Protein AF-A0A7X6ZGU8-F1 (afdb_monomer_lite)

Structure (mmCIF, N/CA/C/O backbone):
data_AF-A0A7X6ZGU8-F1
#
_entry.id   AF-A0A7X6ZGU8-F1
#
loop_
_atom_site.group_PDB
_atom_site.id
_atom_site.type_symbol
_atom_site.label_atom_id
_atom_site.label_alt_id
_atom_site.label_comp_id
_atom_site.label_asym_id
_atom_site.label_entity_id
_atom_site.label_seq_id
_atom_site.pdbx_PDB_ins_code
_atom_site.Cartn_x
_atom_site.Cartn_y
_atom_site.Cartn_z
_atom_site.occupancy
_atom_site.B_iso_or_equiv
_atom_site.auth_seq_id
_atom_site.auth_comp_id
_atom_site.auth_asym_id
_atom_site.auth_atom_id
_atom_site.pdbx_PDB_model_num
ATOM 1 N N . MET A 1 1 ? 2.534 26.988 -16.207 1.00 35.91 1 MET A N 1
ATOM 2 C CA . MET A 1 1 ? 1.905 26.034 -17.150 1.00 35.91 1 MET A CA 1
ATOM 3 C C . MET A 1 1 ? 1.052 25.054 -16.352 1.00 35.91 1 MET A C 1
ATOM 5 O O . MET A 1 1 ? 1.595 24.203 -15.661 1.00 35.91 1 MET A O 1
ATOM 9 N N . ALA A 1 2 ? -0.269 25.241 -16.356 1.00 39.25 2 ALA A N 1
ATOM 10 C CA . ALA A 1 2 ? -1.210 24.428 -15.587 1.00 39.25 2 ALA A CA 1
ATOM 11 C C . ALA A 1 2 ? -1.508 23.119 -16.334 1.00 39.25 2 ALA A C 1
ATOM 13 O O . ALA A 1 2 ? -2.006 23.145 -17.460 1.00 39.25 2 ALA A O 1
ATOM 14 N N . LYS A 1 3 ? -1.19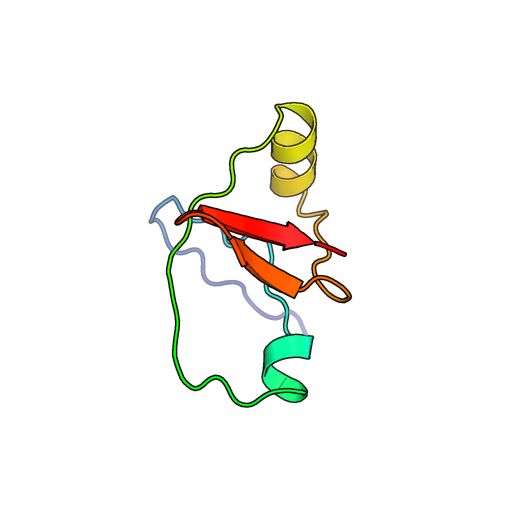3 21.968 -15.729 1.00 39.72 3 LYS A N 1
ATOM 15 C CA . LYS A 1 3 ? -1.522 20.666 -16.317 1.00 39.72 3 LYS A CA 1
ATOM 16 C C . LYS A 1 3 ? -2.954 20.288 -15.930 1.00 39.72 3 LYS A C 1
ATOM 18 O O . LYS A 1 3 ? -3.220 19.874 -14.808 1.00 39.72 3 LYS A O 1
ATOM 23 N N . LYS A 1 4 ? -3.848 20.483 -16.898 1.00 43.12 4 LYS A N 1
ATOM 24 C CA . LYS A 1 4 ? -5.261 20.086 -16.956 1.00 43.12 4 LYS A CA 1
ATOM 25 C C . LYS A 1 4 ? -5.444 18.633 -16.484 1.00 43.12 4 LYS A C 1
ATOM 27 O O . LYS A 1 4 ? -4.928 17.714 -17.119 1.00 43.12 4 LYS A O 1
ATOM 32 N N . THR A 1 5 ? -6.163 18.417 -15.386 1.00 42.78 5 THR A N 1
ATOM 33 C CA . THR A 1 5 ? -6.593 17.085 -14.940 1.00 42.78 5 THR A CA 1
ATOM 34 C C . THR A 1 5 ? -7.910 16.730 -15.620 1.00 42.78 5 THR A C 1
ATOM 36 O O . THR A 1 5 ? -8.924 17.402 -15.442 1.00 42.78 5 THR A O 1
ATOM 39 N N . ALA A 1 6 ? -7.875 15.683 -16.445 1.00 44.81 6 ALA A N 1
ATOM 40 C CA . ALA A 1 6 ? -9.062 15.077 -17.028 1.00 44.81 6 ALA A CA 1
ATOM 41 C C . ALA A 1 6 ? -9.942 14.525 -15.899 1.00 44.81 6 ALA A C 1
ATOM 43 O O . ALA A 1 6 ? -9.526 13.649 -15.140 1.00 44.81 6 ALA A O 1
ATOM 44 N N . LYS A 1 7 ? -11.142 15.087 -15.769 1.00 40.88 7 LYS A N 1
ATOM 45 C CA . LYS A 1 7 ? -12.197 14.600 -14.885 1.00 40.88 7 LYS A CA 1
ATOM 46 C C . LYS A 1 7 ? -12.832 13.400 -15.593 1.00 40.88 7 LYS A C 1
ATOM 48 O O . LYS A 1 7 ? -13.578 13.588 -16.546 1.00 40.88 7 LYS A O 1
ATOM 53 N N . ASN A 1 8 ? -12.470 12.186 -15.184 1.00 42.75 8 ASN A N 1
ATOM 54 C CA . ASN A 1 8 ? -13.165 10.977 -15.620 1.00 42.75 8 ASN A CA 1
ATOM 55 C C . ASN A 1 8 ? -14.318 10.721 -14.644 1.00 42.75 8 ASN A C 1
ATOM 57 O O . ASN A 1 8 ? -14.097 10.532 -13.449 1.00 42.75 8 ASN A O 1
ATOM 61 N N . ASP A 1 9 ? -15.538 10.737 -15.175 1.00 46.50 9 ASP A N 1
ATOM 62 C CA . ASP A 1 9 ? -16.832 10.684 -14.479 1.00 46.50 9 ASP A CA 1
ATOM 63 C C . ASP A 1 9 ? -17.189 9.285 -13.934 1.00 46.50 9 ASP A C 1
ATOM 65 O O . ASP A 1 9 ? -18.337 8.854 -13.910 1.00 46.50 9 ASP A O 1
ATOM 69 N N . SER A 1 10 ? -16.182 8.530 -13.498 1.00 51.22 10 SER A N 1
ATOM 70 C CA . SER A 1 10 ? -16.317 7.128 -13.103 1.00 51.22 10 SER A CA 1
ATOM 71 C C . SER A 1 10 ? -15.878 6.895 -11.659 1.00 51.22 10 SER A C 1
ATOM 73 O O . SER A 1 10 ? -15.120 5.964 -11.416 1.00 51.22 10 SER A O 1
ATOM 75 N N . GLY A 1 11 ? -16.254 7.770 -10.713 1.00 58.31 11 GLY A N 1
ATOM 76 C CA . GLY A 1 11 ? -16.127 7.596 -9.246 1.00 58.31 11 GLY A CA 1
ATOM 77 C C . GLY A 1 11 ? -14.731 7.308 -8.650 1.00 58.31 11 GLY A C 1
ATOM 78 O O . GLY A 1 11 ? -14.561 7.327 -7.433 1.00 58.31 11 GLY A O 1
ATOM 79 N N . LYS A 1 12 ? -13.718 7.050 -9.479 1.00 61.72 12 LYS A N 1
ATOM 80 C CA . LYS A 1 12 ? -12.365 6.631 -9.117 1.00 61.72 12 LYS A CA 1
ATOM 81 C C . LYS A 1 12 ? -11.445 7.838 -9.209 1.00 61.72 12 LYS A C 1
ATOM 83 O O . LYS A 1 12 ? -10.752 8.045 -10.203 1.00 61.72 12 LYS A O 1
ATOM 88 N N . ASN A 1 13 ? -11.437 8.636 -8.147 1.00 74.88 13 ASN A N 1
ATOM 89 C CA . ASN A 1 13 ? -10.401 9.643 -7.960 1.00 74.88 13 ASN A CA 1
ATOM 90 C C . ASN A 1 13 ? -9.101 8.928 -7.586 1.00 74.88 13 ASN A C 1
ATOM 92 O O . ASN A 1 13 ? -9.028 8.259 -6.557 1.00 74.88 13 ASN A O 1
ATOM 96 N N . ILE A 1 14 ? -8.079 9.053 -8.433 1.00 77.25 14 ILE A N 1
ATOM 97 C CA . ILE A 1 14 ? -6.744 8.536 -8.132 1.00 77.25 14 ILE A CA 1
ATOM 98 C C . ILE A 1 14 ? -6.156 9.406 -7.018 1.00 77.25 14 ILE A C 1
ATOM 100 O O . ILE A 1 14 ? -5.797 10.557 -7.252 1.00 77.25 14 ILE A O 1
ATOM 104 N N . VAL A 1 15 ? -6.084 8.844 -5.813 1.00 78.25 15 VAL A N 1
ATOM 105 C CA . VAL A 1 15 ? -5.628 9.537 -4.600 1.00 78.25 15 VAL A CA 1
ATOM 106 C C . VAL A 1 15 ? -4.108 9.715 -4.569 1.00 78.25 15 VAL A C 1
ATOM 108 O O . VAL A 1 15 ? -3.610 10.735 -4.104 1.00 78.25 15 VAL A O 1
ATOM 111 N N . GLY A 1 16 ? -3.359 8.749 -5.099 1.00 77.12 16 GLY A N 1
ATOM 112 C CA . GLY A 1 16 ? -1.902 8.783 -5.098 1.00 77.12 16 GLY A CA 1
ATOM 113 C C . GLY A 1 16 ? -1.317 7.813 -6.114 1.00 77.12 16 GLY A C 1
ATOM 114 O O . GLY A 1 16 ? -1.916 6.791 -6.441 1.00 77.12 16 GLY A O 1
ATOM 115 N N . VAL A 1 17 ? -0.145 8.155 -6.646 1.00 82.00 17 VAL A N 1
ATOM 116 C CA . VAL A 1 17 ? 0.632 7.283 -7.535 1.00 82.00 17 VAL A CA 1
ATOM 117 C C . VAL A 1 17 ? 2.090 7.375 -7.116 1.00 82.00 17 VAL A C 1
ATOM 119 O O . VAL A 1 17 ? 2.671 8.460 -7.180 1.00 82.00 17 VAL A O 1
ATOM 122 N N . ASN A 1 18 ? 2.706 6.244 -6.769 1.00 83.38 18 ASN A N 1
ATOM 123 C CA . ASN A 1 18 ? 4.146 6.192 -6.540 1.00 83.38 18 ASN A CA 1
ATOM 124 C C . ASN A 1 18 ? 4.884 6.312 -7.887 1.00 83.38 18 ASN A C 1
ATOM 126 O O . ASN A 1 18 ? 5.091 5.341 -8.617 1.00 83.38 18 ASN A O 1
ATOM 130 N N . ARG A 1 19 ? 5.243 7.547 -8.254 1.00 83.12 19 ARG A N 1
ATOM 131 C CA . ARG A 1 19 ? 5.988 7.832 -9.492 1.00 83.12 19 ARG A CA 1
ATOM 132 C C . ARG A 1 19 ? 7.440 7.372 -9.410 1.00 83.12 19 ARG A C 1
ATOM 134 O O . ARG A 1 19 ? 8.023 7.115 -10.458 1.00 83.12 19 ARG A O 1
ATOM 141 N N . LYS A 1 20 ? 8.011 7.282 -8.203 1.00 84.38 20 LYS A N 1
ATOM 142 C CA . LYS A 1 20 ? 9.392 6.839 -7.989 1.00 84.38 20 LYS A CA 1
ATOM 143 C C . LYS A 1 20 ? 9.542 5.361 -8.349 1.00 84.38 20 LYS A C 1
ATOM 145 O O . LYS A 1 20 ? 10.418 5.033 -9.136 1.00 84.38 20 LYS A O 1
ATOM 150 N N . ALA A 1 21 ? 8.594 4.519 -7.931 1.00 84.56 21 ALA A N 1
ATOM 151 C CA . ALA A 1 21 ? 8.586 3.094 -8.269 1.00 84.56 21 ALA A CA 1
ATOM 152 C C . ALA A 1 21 ? 8.660 2.824 -9.786 1.00 84.56 21 ALA A C 1
ATOM 154 O O . ALA A 1 21 ? 9.321 1.890 -10.216 1.00 84.56 21 ALA A O 1
ATOM 155 N N . ARG A 1 22 ? 8.032 3.674 -10.612 1.00 83.69 22 ARG A N 1
ATOM 156 C CA . ARG A 1 22 ? 8.066 3.546 -12.083 1.00 83.69 22 ARG A CA 1
ATOM 157 C C . ARG A 1 22 ? 9.361 4.030 -12.739 1.00 83.69 22 ARG A C 1
ATOM 159 O O . ARG A 1 22 ? 9.551 3.762 -13.920 1.00 83.69 22 ARG A O 1
ATOM 166 N N . ARG A 1 23 ? 10.177 4.818 -12.036 1.00 86.38 23 ARG A N 1
ATOM 167 C CA . ARG A 1 23 ? 11.480 5.28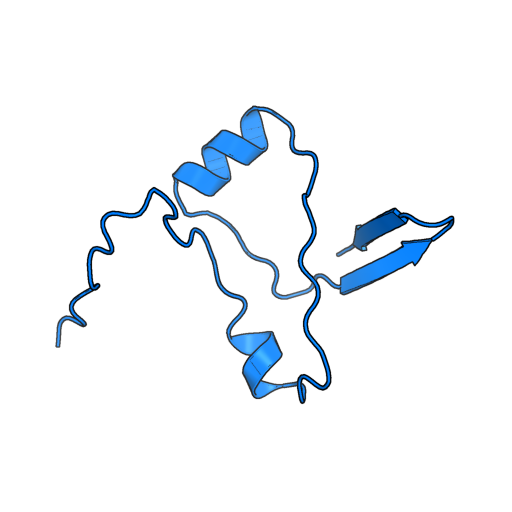5 -12.536 1.00 86.38 23 ARG A CA 1
ATOM 168 C C . ARG A 1 23 ? 12.601 4.354 -12.108 1.00 86.38 23 ARG A C 1
ATOM 170 O O . ARG A 1 23 ? 13.498 4.102 -12.900 1.00 86.38 23 ARG A O 1
ATOM 177 N N . ASP A 1 24 ? 12.523 3.873 -10.873 1.00 87.38 24 ASP A N 1
ATOM 178 C CA . ASP A 1 24 ? 13.612 3.142 -10.233 1.00 87.38 24 ASP A CA 1
ATOM 179 C C . ASP A 1 24 ? 13.525 1.632 -10.520 1.00 87.38 24 ASP A C 1
ATOM 181 O O . ASP A 1 24 ? 14.543 0.946 -10.503 1.00 87.38 24 ASP A O 1
ATOM 185 N N . PHE A 1 25 ? 12.330 1.115 -10.831 1.00 86.25 25 PHE A N 1
ATOM 186 C CA . PHE A 1 25 ? 12.101 -0.307 -11.085 1.00 86.25 25 PHE A CA 1
ATOM 187 C C . PHE A 1 25 ? 11.400 -0.554 -12.420 1.00 86.25 25 PHE A C 1
ATOM 189 O O . PHE A 1 25 ? 10.588 0.248 -12.891 1.00 86.25 25 PHE A O 1
ATOM 196 N N . PHE A 1 26 ? 11.670 -1.723 -13.001 1.00 90.31 26 PHE A N 1
ATOM 197 C CA . PHE A 1 26 ? 10.915 -2.234 -14.136 1.00 90.31 26 PHE A CA 1
ATOM 198 C C . PHE A 1 26 ? 9.721 -3.053 -13.638 1.00 90.31 26 PHE A C 1
ATOM 200 O O . PHE A 1 26 ? 9.883 -4.043 -12.926 1.00 90.31 26 PHE A O 1
ATOM 207 N N . VAL A 1 27 ? 8.508 -2.634 -14.001 1.00 88.06 27 VAL A N 1
ATOM 208 C CA . VAL A 1 27 ? 7.277 -3.327 -13.603 1.00 88.06 27 VAL A CA 1
ATOM 209 C C . VAL A 1 27 ? 7.038 -4.493 -14.556 1.00 88.06 27 VAL A C 1
ATOM 211 O O . VAL A 1 27 ? 6.645 -4.273 -15.699 1.00 88.06 27 VAL A O 1
ATOM 214 N N . LEU A 1 28 ? 7.268 -5.714 -14.076 1.00 91.31 28 LEU A N 1
ATOM 215 C CA . LEU A 1 28 ? 7.011 -6.942 -14.834 1.00 91.31 28 LEU A CA 1
ATOM 216 C C . LEU A 1 28 ? 5.517 -7.259 -14.905 1.00 91.31 28 LEU A C 1
ATOM 218 O O . LEU A 1 28 ? 5.002 -7.564 -15.975 1.00 91.31 28 LEU A O 1
ATOM 222 N N . ASP A 1 29 ? 4.831 -7.151 -13.768 1.00 87.50 29 ASP A N 1
ATOM 223 C CA . ASP A 1 29 ? 3.436 -7.548 -13.637 1.00 87.50 29 ASP A CA 1
ATOM 224 C C . ASP A 1 29 ? 2.689 -6.640 -12.647 1.00 87.50 29 ASP A C 1
ATOM 226 O O . ASP A 1 29 ? 3.310 -5.969 -11.813 1.00 87.50 29 ASP A O 1
ATOM 230 N N . LYS A 1 30 ? 1.359 -6.561 -12.767 1.00 88.00 30 LYS A N 1
ATOM 231 C CA . LYS A 1 30 ? 0.514 -5.679 -11.944 1.00 88.00 30 LYS A CA 1
ATOM 232 C C . LYS A 1 30 ? -0.624 -6.458 -11.310 1.00 88.00 30 LYS A C 1
ATOM 234 O O . LYS A 1 30 ? -1.416 -7.082 -12.005 1.00 88.00 30 LYS A O 1
ATOM 239 N N . TYR A 1 31 ? -0.759 -6.297 -10.002 1.00 86.12 31 TYR A N 1
ATOM 240 C CA . TYR A 1 31 ? -1.814 -6.914 -9.211 1.00 86.12 31 TYR A CA 1
ATOM 241 C C . TYR A 1 31 ? -2.741 -5.840 -8.641 1.00 86.12 31 TYR A C 1
ATOM 243 O O . TYR A 1 31 ? -2.291 -4.752 -8.274 1.00 86.12 31 TYR A O 1
ATOM 251 N N . GLU A 1 32 ? -4.035 -6.147 -8.567 1.00 87.06 32 GLU A N 1
ATOM 252 C CA . GLU A 1 32 ? -5.016 -5.330 -7.853 1.00 87.06 32 GLU A CA 1
ATOM 253 C C . GLU A 1 32 ? -5.230 -5.909 -6.452 1.00 87.06 32 GLU A C 1
ATOM 255 O O . GLU A 1 32 ? -5.461 -7.106 -6.294 1.00 87.06 32 GLU A O 1
ATOM 260 N N . ALA A 1 33 ? -5.149 -5.054 -5.432 1.00 86.31 33 ALA A N 1
ATOM 261 C CA . ALA A 1 33 ? -5.360 -5.428 -4.039 1.00 86.31 33 ALA A CA 1
ATOM 262 C C . ALA A 1 33 ? -6.216 -4.374 -3.327 1.00 86.31 33 ALA A C 1
ATOM 264 O O . ALA A 1 33 ? -6.171 -3.187 -3.659 1.00 86.31 33 ALA A O 1
ATOM 265 N N . GLY A 1 34 ? -6.988 -4.816 -2.335 1.00 86.56 34 GLY A N 1
ATOM 266 C CA . GLY A 1 34 ? -7.690 -3.943 -1.401 1.00 86.56 34 GLY A CA 1
ATOM 267 C C . GLY A 1 34 ? -6.923 -3.864 -0.086 1.00 86.56 34 GLY A C 1
ATOM 268 O O . GLY A 1 34 ? -6.594 -4.897 0.487 1.00 86.56 34 GLY A O 1
ATOM 269 N N . ILE A 1 35 ? -6.652 -2.651 0.394 1.00 86.38 35 ILE A N 1
ATOM 270 C CA . ILE A 1 35 ? -6.050 -2.427 1.714 1.00 86.38 35 ILE A CA 1
ATOM 271 C C . ILE A 1 35 ? -7.182 -2.137 2.698 1.00 86.38 35 ILE A C 1
ATOM 273 O O . ILE A 1 35 ? -8.017 -1.264 2.447 1.00 86.38 35 ILE A O 1
ATOM 277 N N . ALA A 1 36 ? -7.217 -2.868 3.810 1.00 88.69 36 ALA A N 1
ATOM 278 C CA . ALA A 1 36 ? -8.110 -2.558 4.916 1.00 88.69 36 ALA A CA 1
ATOM 279 C C . ALA A 1 36 ? -7.530 -1.377 5.704 1.00 88.69 36 ALA A C 1
ATOM 281 O O . ALA A 1 36 ? -6.422 -1.466 6.221 1.00 88.69 36 ALA A O 1
ATOM 282 N N . LEU A 1 37 ? -8.276 -0.274 5.760 1.00 87.56 37 LEU A N 1
ATOM 283 C CA . LEU A 1 37 ? -7.851 0.977 6.382 1.00 87.56 37 LEU A CA 1
ATOM 284 C C . LEU A 1 37 ? -8.779 1.356 7.531 1.00 87.56 37 LEU A C 1
ATOM 286 O O . LEU A 1 37 ? -9.982 1.079 7.507 1.00 87.56 37 LEU A O 1
ATOM 290 N N . LEU A 1 38 ? -8.226 2.063 8.504 1.00 87.31 38 LEU A N 1
ATOM 291 C CA . LEU A 1 38 ? -8.960 2.671 9.604 1.00 87.31 38 LEU A CA 1
ATOM 292 C C . LEU A 1 38 ? -9.568 4.011 9.159 1.00 87.31 38 LEU A C 1
ATOM 294 O O . LEU A 1 38 ? -9.083 4.684 8.247 1.00 87.31 38 LEU A O 1
ATOM 298 N N . GLY A 1 39 ? -10.653 4.436 9.813 1.00 87.31 39 GLY A N 1
ATOM 299 C CA . GLY A 1 39 ? -11.418 5.620 9.390 1.00 87.31 39 GLY A CA 1
ATOM 300 C C . GLY A 1 39 ? -10.599 6.919 9.307 1.00 87.31 39 GLY A C 1
ATOM 301 O O . GLY A 1 39 ? -10.874 7.776 8.465 1.00 87.31 39 GLY A O 1
ATOM 302 N N . THR A 1 40 ? -9.563 7.057 10.134 1.00 85.75 40 THR A N 1
ATOM 303 C CA . THR A 1 40 ? -8.620 8.185 10.102 1.00 85.75 40 THR A CA 1
ATOM 304 C C . THR A 1 40 ? -7.750 8.183 8.843 1.00 85.75 40 THR A C 1
ATOM 306 O O . THR A 1 40 ? -7.547 9.235 8.240 1.00 85.75 40 THR A O 1
ATOM 309 N N . GLU A 1 41 ? -7.304 7.016 8.385 1.00 84.25 41 GLU A N 1
ATOM 310 C CA . GLU A 1 41 ? -6.481 6.851 7.179 1.00 84.25 41 GLU A CA 1
ATOM 311 C C . GLU A 1 41 ? -7.291 7.137 5.911 1.00 84.25 41 GLU A C 1
ATOM 313 O O . GLU A 1 41 ? -6.818 7.810 4.993 1.00 84.25 41 GLU A O 1
ATOM 318 N N . VAL A 1 42 ? -8.563 6.721 5.895 1.00 85.62 42 VAL A N 1
ATOM 319 C CA . VAL A 1 42 ? -9.505 7.051 4.813 1.00 85.62 42 VAL A CA 1
ATOM 320 C C . VAL A 1 42 ? -9.656 8.567 4.666 1.00 85.62 42 VAL A C 1
ATOM 322 O O . VAL A 1 42 ? -9.731 9.075 3.544 1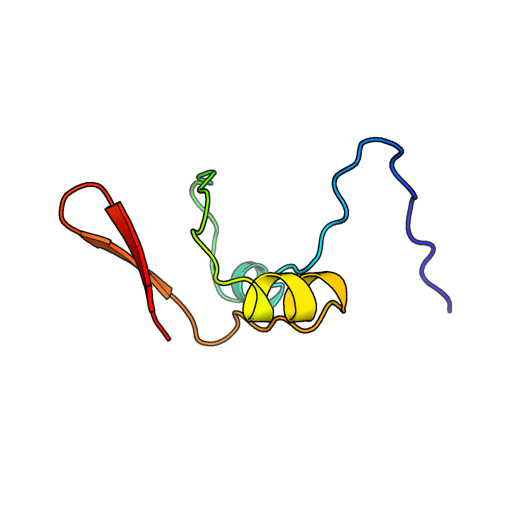.00 85.62 42 VAL A O 1
ATOM 325 N N . LYS A 1 43 ? -9.682 9.307 5.781 1.00 85.31 43 LYS A N 1
ATOM 326 C CA . LYS A 1 43 ? -9.767 10.771 5.759 1.00 85.31 43 LYS A CA 1
ATOM 327 C C . LYS A 1 43 ? -8.501 11.395 5.162 1.00 85.31 43 LYS A C 1
ATOM 329 O O . LYS A 1 43 ? -8.618 12.206 4.245 1.00 85.31 43 LYS A O 1
ATOM 334 N N . SER A 1 44 ? -7.316 10.959 5.594 1.00 84.31 44 SER A N 1
ATOM 335 C CA . SER A 1 44 ? -6.028 11.427 5.052 1.00 84.31 44 SER A CA 1
ATOM 336 C C . SER A 1 44 ? -5.883 11.158 3.549 1.00 84.31 44 SER A C 1
ATOM 338 O O . SER A 1 44 ? -5.449 12.033 2.797 1.00 84.31 44 SER A O 1
ATOM 340 N N . LEU A 1 45 ? -6.330 9.989 3.080 1.00 84.44 45 LEU A N 1
ATOM 341 C CA . LEU A 1 45 ? -6.350 9.648 1.656 1.00 84.44 45 LEU A CA 1
ATOM 342 C C . LEU A 1 45 ? -7.312 10.534 0.861 1.00 84.44 45 LEU A C 1
ATOM 344 O O . LEU A 1 45 ? -6.969 11.002 -0.219 1.00 84.44 45 LEU A O 1
ATOM 348 N N . ARG A 1 46 ? -8.503 10.842 1.383 1.00 82.94 46 ARG A N 1
ATOM 349 C CA . ARG A 1 46 ? -9.421 11.778 0.706 1.00 82.94 46 ARG A CA 1
ATOM 350 C C . ARG A 1 46 ? -8.840 13.187 0.577 1.00 82.94 46 ARG A C 1
ATOM 352 O O . ARG A 1 46 ? -9.159 13.874 -0.388 1.00 82.94 46 ARG A O 1
ATOM 359 N N . GLU A 1 47 ? -7.971 13.588 1.502 1.00 84.81 47 GLU A N 1
ATOM 360 C CA . GLU A 1 47 ? -7.210 14.843 1.439 1.00 84.81 47 GLU A CA 1
ATOM 361 C C . GLU A 1 47 ? -5.989 14.775 0.497 1.00 84.81 47 GLU A C 1
ATOM 363 O O . GLU A 1 47 ? -5.287 15.772 0.333 1.00 84.81 47 GLU A O 1
ATOM 368 N N . GLY A 1 48 ? -5.718 13.624 -0.133 1.00 80.44 48 GLY A N 1
ATOM 369 C CA . GLY A 1 48 ? -4.576 13.427 -1.033 1.00 80.44 48 GLY A CA 1
ATOM 370 C C . GLY A 1 48 ? -3.228 13.325 -0.316 1.00 80.44 48 GLY A C 1
ATOM 371 O O . GLY A 1 48 ? -2.182 13.414 -0.958 1.00 80.44 48 GLY A O 1
ATOM 372 N N . LYS A 1 49 ? -3.233 13.152 1.010 1.00 80.88 49 LYS A N 1
ATOM 373 C CA . LYS A 1 49 ? -2.026 13.029 1.832 1.00 80.88 49 LYS A CA 1
ATOM 374 C C . LYS A 1 49 ? -1.637 11.559 1.941 1.00 80.88 49 LYS A C 1
ATOM 376 O O . LYS A 1 49 ? -1.978 10.892 2.914 1.00 80.88 49 LYS A O 1
ATOM 381 N N . VAL A 1 50 ? -0.946 11.054 0.924 1.00 83.00 50 VAL A N 1
ATOM 382 C CA . VAL A 1 50 ? -0.369 9.706 0.940 1.00 83.00 50 VAL A CA 1
ATOM 383 C C . VAL A 1 50 ? 1.025 9.716 0.338 1.00 83.00 50 VAL A C 1
ATOM 385 O O . VAL A 1 50 ? 1.238 10.265 -0.744 1.00 83.00 50 VAL A O 1
ATOM 388 N N . ASP A 1 51 ? 1.957 9.080 1.037 1.00 82.94 51 ASP A N 1
ATOM 389 C CA . ASP A 1 51 ? 3.280 8.769 0.521 1.00 82.94 51 ASP A CA 1
ATOM 390 C C . ASP A 1 51 ? 3.540 7.268 0.700 1.00 82.94 51 ASP A C 1
ATOM 392 O O . ASP A 1 51 ? 3.287 6.712 1.762 1.00 82.94 51 ASP A O 1
ATOM 396 N N . LEU A 1 52 ? 3.988 6.617 -0.373 1.00 82.06 52 LEU A N 1
ATOM 397 C CA . LEU A 1 52 ? 4.311 5.182 -0.441 1.00 82.06 52 LEU A CA 1
ATOM 398 C C . LEU A 1 52 ? 5.761 4.983 -0.910 1.00 82.06 52 LEU A C 1
ATOM 400 O O . LEU A 1 52 ? 6.107 3.962 -1.503 1.00 82.06 52 LEU A O 1
ATOM 404 N N . THR A 1 53 ? 6.592 6.018 -0.780 1.00 81.44 53 THR A N 1
ATOM 405 C CA . THR A 1 53 ? 7.927 6.049 -1.380 1.00 81.44 53 THR A CA 1
ATOM 406 C C . THR A 1 53 ? 8.925 5.071 -0.740 1.00 81.44 53 THR A C 1
ATOM 408 O O . THR A 1 53 ? 9.666 4.472 -1.523 1.00 81.44 53 THR A O 1
ATOM 411 N N . PRO A 1 54 ? 8.978 4.873 0.596 1.00 84.25 54 PRO A N 1
ATOM 412 C CA . PRO A 1 54 ? 9.848 3.862 1.208 1.00 84.25 54 PRO A CA 1
ATOM 413 C C . PRO A 1 54 ? 9.212 2.463 1.276 1.00 84.25 54 PRO A C 1
ATOM 415 O O . PRO A 1 54 ? 9.932 1.480 1.389 1.00 84.25 54 PRO A O 1
ATOM 418 N N . SER A 1 55 ? 7.889 2.363 1.128 1.00 86.00 55 SER A N 1
ATOM 419 C CA . SER A 1 55 ? 7.150 1.129 1.402 1.00 86.00 55 SER A CA 1
ATOM 420 C C . SER A 1 55 ? 7.360 -0.001 0.387 1.00 86.00 55 SER A C 1
ATOM 422 O O . SER A 1 55 ? 7.475 0.236 -0.821 1.00 86.00 55 SER A O 1
ATOM 424 N N . TYR A 1 56 ? 7.286 -1.243 0.870 1.00 87.81 56 TYR A N 1
ATOM 425 C CA . TYR A 1 56 ? 7.251 -2.466 0.066 1.00 87.81 56 TYR A CA 1
ATOM 426 C C . TYR A 1 56 ? 6.092 -3.376 0.492 1.00 87.81 56 TYR A C 1
ATOM 428 O O . TYR A 1 56 ? 5.588 -3.305 1.608 1.00 87.81 56 TYR A O 1
ATOM 436 N N . ALA A 1 57 ? 5.643 -4.247 -0.410 1.00 89.94 57 ALA A N 1
ATOM 437 C CA . A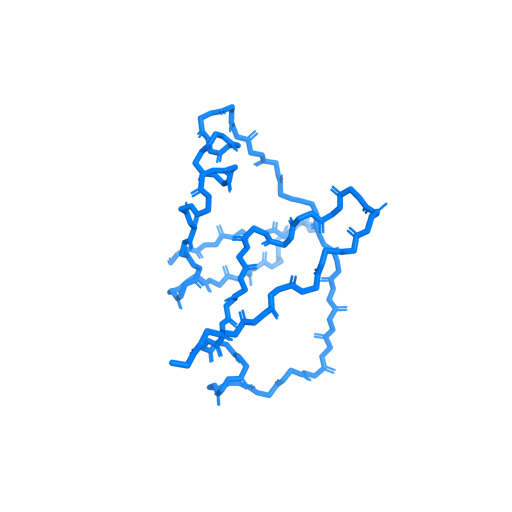LA A 1 57 ? 4.606 -5.231 -0.115 1.00 89.94 57 ALA A CA 1
ATOM 438 C C . ALA A 1 57 ? 5.223 -6.629 -0.020 1.00 89.94 57 ALA A C 1
ATOM 440 O O . ALA A 1 57 ? 6.059 -6.995 -0.850 1.00 89.94 57 ALA A O 1
ATOM 441 N N . ARG A 1 58 ? 4.793 -7.425 0.961 1.00 90.44 58 ARG A N 1
ATOM 442 C CA . ARG A 1 58 ? 5.206 -8.823 1.112 1.00 90.44 58 ARG A CA 1
ATOM 443 C C . ARG A 1 58 ? 3.990 -9.733 1.149 1.00 90.44 58 ARG A C 1
ATOM 445 O O . ARG A 1 58 ? 2.981 -9.413 1.772 1.00 90.44 58 ARG A O 1
ATOM 452 N N . VAL A 1 59 ? 4.106 -10.869 0.470 1.00 90.31 59 VAL A N 1
ATOM 453 C CA . VAL A 1 59 ? 3.091 -11.921 0.492 1.00 90.31 59 VAL A CA 1
ATOM 454 C C . VAL A 1 59 ? 3.433 -12.894 1.616 1.00 90.31 59 VAL A C 1
ATOM 456 O O . VAL A 1 59 ? 4.465 -13.562 1.559 1.00 90.31 59 VAL A O 1
ATOM 459 N N . G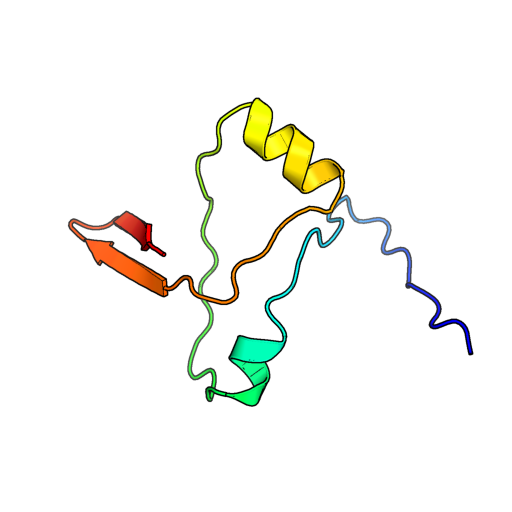LU A 1 60 ? 2.581 -12.972 2.632 1.00 90.44 60 GLU A N 1
ATOM 460 C CA . GLU A 1 60 ? 2.725 -13.892 3.762 1.00 90.44 60 GLU A CA 1
ATOM 461 C C . GLU A 1 60 ? 1.386 -14.592 4.016 1.00 90.44 60 GLU A C 1
ATOM 463 O O . GLU A 1 60 ? 0.338 -13.953 4.056 1.00 90.44 60 GLU A O 1
ATOM 468 N N . ASN A 1 61 ? 1.402 -15.921 4.167 1.00 87.56 61 ASN A N 1
ATOM 469 C CA . ASN A 1 61 ? 0.218 -16.727 4.508 1.00 87.56 61 ASN A CA 1
ATOM 470 C C . ASN A 1 61 ? -1.018 -16.484 3.610 1.00 87.56 61 ASN A C 1
ATOM 472 O O . ASN A 1 61 ? -2.155 -16.547 4.072 1.00 87.56 61 ASN A O 1
ATOM 476 N N . GLY A 1 62 ? -0.803 -16.197 2.321 1.00 87.69 62 GLY A N 1
ATOM 477 C CA . GLY A 1 62 ? -1.879 -15.928 1.359 1.00 87.69 62 GLY A CA 1
ATOM 478 C C . GLY A 1 62 ? -2.467 -14.514 1.425 1.00 87.69 62 GLY A C 1
ATOM 479 O O . GLY A 1 62 ? -3.468 -14.247 0.765 1.00 87.69 62 GLY A O 1
ATOM 480 N N . GLN A 1 63 ? -1.858 -13.606 2.189 1.00 87.56 63 GLN A N 1
ATOM 481 C CA . GLN A 1 63 ? -2.232 -12.195 2.260 1.00 87.56 63 GLN A CA 1
ATOM 482 C C . GLN A 1 63 ? -1.073 -11.306 1.815 1.00 87.56 63 GLN A C 1
ATOM 484 O O . GLN A 1 63 ? 0.089 -11.709 1.854 1.00 87.56 63 GLN A O 1
ATOM 489 N N . VAL A 1 64 ? -1.401 -10.093 1.370 1.00 90.12 64 VAL A N 1
ATOM 490 C CA . VAL A 1 64 ? -0.412 -9.074 1.016 1.00 90.12 64 VAL A CA 1
ATOM 491 C C . VAL A 1 64 ? -0.408 -8.018 2.104 1.00 90.12 64 VAL A C 1
ATOM 493 O O . VAL A 1 64 ? -1.407 -7.328 2.302 1.00 90.12 64 VAL A O 1
ATOM 496 N N . THR A 1 65 ? 0.728 -7.877 2.770 1.00 89.50 65 THR A N 1
ATOM 497 C CA . THR A 1 65 ? 0.928 -6.874 3.812 1.00 89.50 65 THR A CA 1
ATOM 498 C C . THR A 1 65 ? 1.866 -5.793 3.292 1.00 89.50 65 THR A C 1
ATOM 500 O O . THR A 1 65 ? 2.893 -6.091 2.677 1.00 89.50 65 THR A O 1
ATOM 503 N N . LEU A 1 66 ? 1.494 -4.531 3.513 1.00 88.56 66 LEU A N 1
ATOM 504 C CA . LEU A 1 66 ? 2.324 -3.368 3.210 1.00 88.56 66 LEU A CA 1
ATOM 505 C C . LEU A 1 66 ? 3.221 -3.065 4.420 1.00 88.56 66 LEU A C 1
ATOM 507 O O . LEU A 1 66 ? 2.716 -2.916 5.532 1.00 88.56 66 LEU A O 1
ATOM 511 N N . TYR A 1 67 ? 4.524 -2.960 4.187 1.00 85.75 67 TYR A N 1
ATOM 512 C CA . TYR A 1 67 ? 5.551 -2.583 5.157 1.00 85.75 67 TYR A CA 1
ATOM 513 C C . TYR A 1 67 ? 6.228 -1.277 4.719 1.00 85.75 67 TYR A C 1
ATOM 515 O O . TYR A 1 67 ? 6.183 -0.933 3.536 1.00 85.75 67 TYR A O 1
ATOM 523 N N . ASP A 1 68 ? 6.852 -0.573 5.664 1.00 78.62 68 ASP A N 1
ATOM 524 C CA . ASP A 1 68 ? 7.701 0.609 5.432 1.00 78.62 68 ASP A CA 1
ATOM 525 C C . ASP A 1 68 ? 9.187 0.253 5.582 1.00 78.62 68 ASP A C 1
ATOM 527 O O . ASP A 1 68 ? 9.507 -0.566 6.4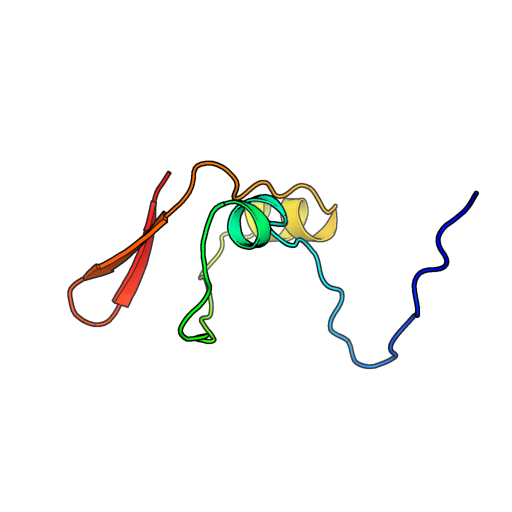79 1.00 78.62 68 ASP A O 1
#

Radius of gyration: 14.46 Å; chains: 1; bounding box: 30×43×27 Å

Sequence (68 aa):
MAKKTAKNDSGKNIVGVNRKARRDFFVLDKYEAGIALLGTEVKSLREGKVDLTPSYARVENGQVTLYD

pLDDT: mean 78.34, std 15.83, range [35.91, 91.31]

Foldseek 3Di:
DDDDDDDDPPPDDPLDDQPVCVVVDDDPDDDDDDDDDDPVVVVCSVVSNDDCHVKDWDQDPNDIDIDD

Secondary structure (DSSP, 8-state):
--------SSS-------TTHHHHS--------PPP--HHHHHHHHTT----SS-EEEEETTEEEEE-